Protein AF-A0AA35YD86-F1 (afdb_monomer_lite)

Structure (mmCIF, N/CA/C/O backbone):
data_AF-A0AA35YD86-F1
#
_entry.id   AF-A0AA35YD86-F1
#
loop_
_atom_site.group_PDB
_atom_site.id
_atom_site.type_symbol
_atom_site.label_atom_id
_atom_site.label_alt_id
_atom_site.label_comp_id
_atom_site.label_asym_id
_atom_site.label_entity_id
_atom_site.label_seq_id
_atom_site.pdbx_PDB_ins_code
_atom_site.Cartn_x
_atom_site.Cartn_y
_atom_site.Cartn_z
_atom_site.occupancy
_atom_site.B_iso_or_equiv
_atom_site.auth_seq_id
_atom_site.auth_comp_id
_atom_site.auth_asym_id
_atom_site.auth_atom_id
_atom_site.pdbx_PDB_model_num
ATOM 1 N N . MET A 1 1 ? 1.761 12.323 16.476 1.00 33.50 1 MET A N 1
ATOM 2 C CA . MET A 1 1 ? 0.641 11.454 16.058 1.00 33.50 1 MET A CA 1
ATOM 3 C C . MET A 1 1 ? -0.612 11.978 16.735 1.00 33.50 1 MET A C 1
ATOM 5 O O . MET A 1 1 ? -0.692 11.909 17.952 1.00 33.50 1 MET A O 1
ATOM 9 N N . ALA A 1 2 ? -1.507 12.627 15.992 1.00 28.38 2 ALA A N 1
ATOM 10 C CA . ALA A 1 2 ? -2.755 13.137 16.551 1.00 28.38 2 ALA A CA 1
ATOM 11 C C . ALA A 1 2 ? -3.793 12.007 16.528 1.00 28.38 2 ALA A C 1
ATOM 13 O O . ALA A 1 2 ? -4.125 11.513 15.453 1.00 28.38 2 ALA A O 1
ATOM 14 N N . ASN A 1 3 ? -4.277 11.596 17.702 1.00 34.12 3 ASN A N 1
ATOM 15 C CA . ASN A 1 3 ? -5.480 10.776 17.818 1.00 34.12 3 ASN A CA 1
ATOM 16 C C . ASN A 1 3 ? -6.657 11.628 17.340 1.00 34.12 3 ASN A C 1
ATOM 18 O O . ASN A 1 3 ? -7.162 12.470 18.082 1.00 34.12 3 ASN A O 1
ATOM 22 N N . LEU A 1 4 ? -7.060 11.454 16.083 1.00 40.78 4 LEU A N 1
ATOM 23 C CA . LEU A 1 4 ? -8.361 11.936 15.641 1.00 40.78 4 LEU A CA 1
ATOM 24 C C . LEU A 1 4 ? -9.413 11.130 16.416 1.00 40.78 4 LEU A C 1
ATOM 26 O O . LEU A 1 4 ? -9.307 9.902 16.440 1.00 40.78 4 LEU A O 1
ATOM 30 N N . PRO A 1 5 ? -10.391 11.773 17.077 1.00 41.81 5 PRO A N 1
ATOM 31 C CA . PRO A 1 5 ? -11.465 11.051 17.736 1.00 41.81 5 PRO A CA 1
ATOM 32 C C . PRO A 1 5 ? -12.239 10.306 16.650 1.00 41.81 5 PRO A C 1
ATOM 34 O O . PRO A 1 5 ? -12.986 10.908 15.880 1.00 41.81 5 PRO A O 1
ATOM 37 N N . GLY A 1 6 ? -11.991 9.002 16.536 1.00 53.06 6 GLY A N 1
ATOM 38 C CA . GLY A 1 6 ? -12.773 8.132 15.676 1.00 53.06 6 GLY A CA 1
ATOM 39 C C . GLY A 1 6 ? -14.213 8.217 16.152 1.00 53.06 6 GLY A C 1
ATOM 40 O O . GLY A 1 6 ? -14.518 7.796 17.265 1.00 53.06 6 GLY A O 1
ATOM 41 N N . ILE A 1 7 ? -15.077 8.829 15.344 1.00 58.69 7 ILE A N 1
ATOM 42 C CA . ILE A 1 7 ? -16.520 8.759 15.540 1.00 58.69 7 ILE A CA 1
ATOM 43 C C . ILE A 1 7 ? -16.846 7.276 15.421 1.00 58.69 7 ILE A C 1
ATOM 45 O O . ILE A 1 7 ? -16.754 6.727 14.328 1.00 58.69 7 ILE A O 1
ATOM 49 N N . VAL A 1 8 ? -17.115 6.623 16.548 1.00 64.06 8 VAL A N 1
ATOM 50 C CA . VAL A 1 8 ? -17.547 5.227 16.578 1.00 64.06 8 VAL A CA 1
ATOM 51 C C . VAL A 1 8 ? -19.015 5.225 16.161 1.00 64.06 8 VAL A C 1
ATOM 53 O O . VAL A 1 8 ? -19.825 5.812 16.884 1.00 64.06 8 VAL A O 1
ATOM 56 N N . PRO A 1 9 ? -19.373 4.632 15.008 1.00 65.56 9 PRO A N 1
ATOM 57 C CA . PRO A 1 9 ? -20.765 4.553 14.602 1.00 65.56 9 PRO A CA 1
ATOM 58 C C . PRO A 1 9 ? -21.599 3.798 15.643 1.00 65.56 9 PRO A C 1
ATOM 60 O O . PRO A 1 9 ? -21.138 2.874 16.314 1.00 65.56 9 PRO A O 1
ATOM 63 N N . SER A 1 10 ? -22.853 4.200 15.785 1.00 73.06 10 SER A N 1
ATOM 64 C CA . SER A 1 10 ? -23.855 3.468 16.551 1.00 73.06 10 SER A CA 1
ATOM 65 C C . SER A 1 10 ? -24.183 2.121 15.891 1.00 73.06 10 SER A C 1
ATOM 67 O O . SER A 1 10 ? -23.975 1.917 14.696 1.00 73.06 10 SER A O 1
ATOM 69 N N . SER A 1 11 ? -24.774 1.196 16.654 1.00 73.50 11 SER A N 1
ATOM 70 C CA . SER A 1 11 ? -25.184 -0.125 16.143 1.00 73.50 11 SER A CA 1
ATOM 71 C C . SER A 1 11 ? -26.089 -0.052 14.901 1.00 73.50 11 SER A C 1
ATOM 73 O O . SER A 1 11 ? -25.956 -0.877 13.999 1.00 73.50 11 SER A O 1
ATOM 75 N N . ALA A 1 12 ? -26.954 0.964 14.811 1.00 79.06 12 ALA A N 1
ATOM 76 C CA . ALA A 1 12 ? -27.813 1.186 13.647 1.00 79.06 12 ALA A CA 1
ATOM 77 C C . ALA A 1 12 ? -27.030 1.668 12.412 1.00 79.06 12 ALA A C 1
ATOM 79 O O . ALA A 1 12 ? -27.350 1.295 11.283 1.00 79.06 12 ALA A O 1
ATOM 80 N N . GLU A 1 13 ? -25.991 2.481 12.610 1.00 79.56 13 GLU A N 1
ATOM 81 C CA . GLU A 1 13 ? -25.116 2.924 11.523 1.00 79.56 13 GLU A CA 1
ATOM 82 C C . GLU A 1 13 ? -24.268 1.768 10.993 1.00 79.56 13 GLU A C 1
ATOM 84 O O . GLU A 1 13 ? -24.114 1.651 9.780 1.00 79.56 13 GLU A O 1
ATOM 89 N N . TYR A 1 14 ? -23.810 0.860 11.860 1.00 77.50 14 TYR A N 1
ATOM 90 C CA . TYR A 1 14 ? -23.110 -0.352 11.428 1.00 77.50 14 TYR A CA 1
ATOM 91 C C . TYR A 1 14 ? -23.972 -1.245 10.540 1.00 77.50 14 TYR A C 1
ATOM 93 O O . TYR A 1 14 ? -23.545 -1.573 9.436 1.00 77.50 14 TYR A O 1
ATOM 101 N N . GLN A 1 15 ? -25.209 -1.549 10.946 1.00 79.88 15 GLN A N 1
ATOM 102 C CA . GLN A 1 15 ? -26.132 -2.336 10.115 1.00 79.88 15 GLN A CA 1
ATOM 103 C C . GLN A 1 15 ? -26.368 -1.689 8.747 1.00 79.88 15 GLN A C 1
ATOM 105 O O . GLN A 1 15 ? -26.438 -2.367 7.721 1.00 79.88 15 GLN A O 1
ATOM 110 N N . LYS A 1 16 ? -26.456 -0.355 8.706 1.00 84.00 16 LYS A N 1
ATOM 111 C CA . LYS A 1 16 ? -26.603 0.381 7.449 1.00 84.00 16 LYS A CA 1
ATOM 112 C C . LYS A 1 16 ? -25.378 0.216 6.545 1.00 84.00 16 LYS A C 1
ATOM 114 O O . LYS A 1 16 ? -25.553 0.041 5.342 1.00 84.00 16 LYS A O 1
ATOM 119 N N . LEU A 1 17 ? -24.165 0.262 7.099 1.00 79.69 17 LEU A N 1
ATOM 120 C CA . LEU A 1 17 ? -22.922 0.049 6.348 1.00 79.69 17 LEU A CA 1
ATOM 121 C C . LEU A 1 17 ? -22.797 -1.405 5.870 1.00 79.69 17 LEU A C 1
ATOM 123 O O . LEU A 1 17 ? -22.399 -1.635 4.730 1.00 79.69 17 LEU A O 1
ATOM 127 N N . GLU A 1 18 ? -23.196 -2.384 6.686 1.00 83.25 18 GLU A N 1
ATOM 128 C CA . GLU A 1 18 ? -23.186 -3.800 6.295 1.00 83.25 18 GLU A CA 1
ATOM 129 C C . GLU A 1 18 ? -24.064 -4.065 5.075 1.00 83.25 18 GLU A C 1
ATOM 131 O O . GLU A 1 18 ? -23.621 -4.705 4.121 1.00 83.25 18 GLU A O 1
ATOM 136 N N . VAL A 1 19 ? -25.289 -3.533 5.084 1.00 84.25 19 VAL A N 1
ATOM 137 C CA . VAL A 1 19 ? -26.218 -3.641 3.952 1.00 84.25 19 VAL A CA 1
ATOM 138 C C . VAL A 1 19 ? -25.695 -2.869 2.742 1.00 84.25 19 VAL A C 1
ATOM 140 O O . VAL A 1 19 ? -25.773 -3.363 1.621 1.00 84.25 19 VAL A O 1
ATOM 143 N N . MET A 1 20 ? -25.139 -1.674 2.957 1.00 84.81 20 MET A N 1
ATOM 144 C CA . MET A 1 20 ? -24.655 -0.805 1.881 1.00 84.81 20 MET A CA 1
ATOM 145 C C . MET A 1 20 ? -23.498 -1.421 1.090 1.00 84.81 20 MET A C 1
ATOM 147 O O . MET A 1 20 ? -23.494 -1.328 -0.135 1.00 84.81 20 MET A O 1
ATOM 151 N N . TYR A 1 21 ? -22.535 -2.050 1.766 1.00 80.56 21 TYR A N 1
ATOM 152 C CA . TYR A 1 21 ? -21.354 -2.625 1.110 1.00 80.56 21 TYR A CA 1
ATOM 153 C C . TYR A 1 21 ? -21.430 -4.148 0.928 1.00 80.56 21 TYR A C 1
ATOM 155 O O . TYR A 1 21 ? -20.475 -4.744 0.434 1.00 80.56 21 TYR A O 1
ATOM 163 N N . GLY A 1 22 ? -22.542 -4.787 1.312 1.00 80.44 22 GLY A N 1
ATOM 164 C CA . GLY A 1 22 ? -22.710 -6.240 1.212 1.00 80.44 22 GLY A CA 1
ATOM 165 C C . GLY A 1 22 ? -21.779 -7.027 2.140 1.00 80.44 22 GLY A C 1
ATOM 166 O O . GLY A 1 22 ? -21.355 -8.129 1.805 1.00 80.44 22 GLY A O 1
ATOM 167 N N . LEU A 1 23 ? -21.434 -6.465 3.302 1.00 78.88 23 LEU A N 1
ATOM 168 C CA . LEU A 1 23 ? -20.524 -7.097 4.268 1.00 78.88 23 LEU A CA 1
ATOM 169 C C . LEU A 1 23 ? -21.185 -8.234 5.048 1.00 78.88 23 LEU A C 1
ATOM 171 O O . LEU A 1 23 ? -20.495 -9.074 5.611 1.00 78.88 23 LEU A O 1
ATOM 175 N N . SER A 1 24 ? -22.514 -8.297 5.054 1.00 69.81 24 SER A N 1
ATOM 176 C CA . SER A 1 24 ? -23.295 -9.315 5.759 1.00 69.81 24 SER A CA 1
ATOM 177 C C . SER A 1 24 ? -23.076 -10.747 5.243 1.00 69.81 24 SER A C 1
ATOM 179 O O . SER A 1 24 ? -23.412 -11.696 5.945 1.00 69.81 24 SER A O 1
ATOM 181 N N . SER A 1 25 ? -22.482 -10.925 4.057 1.00 61.19 25 SER A N 1
ATOM 182 C CA . SER A 1 25 ? -22.035 -12.231 3.542 1.00 61.19 25 SER A CA 1
ATOM 183 C C . SER A 1 25 ? -20.571 -12.571 3.854 1.00 61.19 25 SER A C 1
ATOM 185 O O . SER A 1 25 ? -20.137 -13.684 3.564 1.00 61.19 25 SER A O 1
ATOM 187 N N . 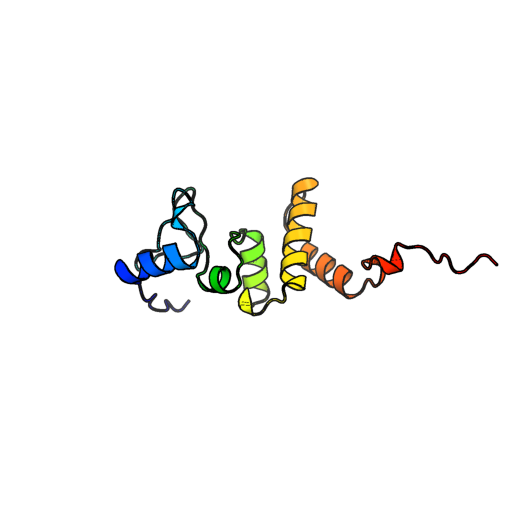LEU A 1 26 ? -19.791 -11.630 4.396 1.00 64.94 26 LEU A N 1
ATOM 188 C CA . LEU A 1 26 ? -18.397 -11.846 4.788 1.00 64.94 26 LEU A CA 1
ATOM 189 C C . LEU A 1 26 ? -18.361 -12.334 6.241 1.00 64.94 26 LEU A C 1
ATOM 191 O O . LEU A 1 26 ? -18.620 -11.575 7.175 1.00 64.94 26 LEU A O 1
ATOM 195 N N . GLU A 1 27 ? -18.040 -13.613 6.443 1.00 64.44 27 GLU A N 1
ATOM 196 C CA . GLU A 1 27 ? -17.856 -14.159 7.788 1.00 64.44 27 GLU A CA 1
ATOM 197 C C . GLU A 1 27 ? -16.740 -13.397 8.526 1.00 64.44 27 GLU A C 1
ATOM 199 O O . GLU A 1 27 ? -15.609 -13.293 8.050 1.00 64.44 27 GLU A O 1
ATOM 204 N N . GLY A 1 28 ? -17.053 -12.864 9.712 1.00 71.06 28 GLY A N 1
ATOM 205 C CA . GLY A 1 28 ? -16.056 -12.274 10.605 1.00 71.06 28 GLY A CA 1
ATOM 206 C C . GLY A 1 28 ? -15.723 -10.798 10.368 1.00 71.06 28 GLY A C 1
ATOM 207 O O . GLY A 1 28 ? -14.632 -10.368 10.744 1.00 71.06 28 GLY A O 1
ATOM 208 N N . VAL A 1 29 ? -16.621 -9.994 9.801 1.00 77.81 29 VAL A N 1
ATOM 209 C CA . VAL A 1 29 ? -16.460 -8.531 9.839 1.00 77.81 29 VAL A CA 1
ATOM 210 C C . VAL A 1 29 ? -16.567 -8.035 11.285 1.00 77.81 29 VAL A C 1
ATOM 212 O O . VAL A 1 29 ? -17.499 -8.378 12.006 1.00 77.81 29 VAL A O 1
ATOM 215 N N . GLU A 1 30 ? -15.587 -7.243 11.716 1.00 79.75 30 GLU A N 1
ATOM 216 C CA . GLU A 1 30 ? -15.558 -6.612 13.036 1.00 79.75 30 GLU A CA 1
ATOM 217 C C . GLU A 1 30 ? -15.348 -5.110 12.879 1.00 79.75 30 GLU A C 1
ATOM 219 O O . GLU A 1 30 ? -14.474 -4.662 12.133 1.00 79.75 30 GLU A O 1
ATOM 224 N N . PHE A 1 31 ? -16.153 -4.328 13.593 1.00 79.19 31 PHE A N 1
ATOM 225 C CA . PHE A 1 31 ? -16.033 -2.878 13.592 1.00 79.19 31 PHE A CA 1
ATOM 226 C C . PHE A 1 31 ? -15.033 -2.410 14.656 1.00 79.19 31 PHE A C 1
ATOM 228 O O . PHE A 1 31 ? -14.996 -2.970 15.756 1.00 79.19 31 PHE A O 1
ATOM 235 N N . PRO A 1 32 ? -14.215 -1.384 14.356 1.00 79.81 32 PRO A N 1
ATOM 236 C CA . PRO A 1 32 ? -13.205 -0.899 15.285 1.00 79.81 32 PRO A CA 1
ATOM 237 C C . PRO A 1 32 ? -13.846 -0.300 16.543 1.00 79.81 32 PRO A C 1
ATOM 239 O O . PRO A 1 32 ? -14.780 0.498 16.471 1.00 79.81 32 PRO A O 1
ATOM 242 N N . SER A 1 33 ? -13.306 -0.658 17.706 1.00 75.75 33 SER A N 1
ATOM 243 C CA . SER A 1 33 ? -13.661 -0.039 18.987 1.00 75.75 33 SER A CA 1
ATOM 244 C C . SER A 1 33 ? -12.945 1.304 19.183 1.00 75.75 33 SER A C 1
ATOM 246 O O . SER A 1 33 ? -11.981 1.623 18.482 1.00 75.75 33 SER A O 1
ATOM 248 N N . THR A 1 34 ? -13.382 2.108 20.156 1.00 74.69 34 THR A N 1
ATOM 249 C CA . THR A 1 34 ? -12.703 3.365 20.506 1.00 74.69 34 THR A CA 1
ATOM 250 C C . THR A 1 34 ? -11.224 3.114 20.816 1.00 74.69 34 THR A C 1
ATOM 252 O O . THR A 1 34 ? -10.900 2.363 21.732 1.00 74.69 34 THR A O 1
ATOM 255 N N . GLY A 1 35 ? -10.324 3.761 20.072 1.00 71.62 35 GLY A N 1
ATOM 256 C CA . GLY A 1 35 ? -8.873 3.603 20.235 1.00 71.62 35 GLY A CA 1
ATOM 257 C C . GLY A 1 35 ? -8.247 2.468 19.416 1.00 71.62 35 GLY A C 1
ATOM 258 O O . GLY A 1 35 ? -7.029 2.307 19.456 1.00 71.62 35 GLY A O 1
ATOM 259 N N . SER A 1 36 ? -9.035 1.715 18.644 1.00 73.50 36 SER A N 1
ATOM 260 C CA . SER A 1 36 ? -8.504 0.764 17.666 1.00 73.50 36 SER A CA 1
ATOM 261 C C . SER A 1 36 ? -7.729 1.490 16.562 1.00 73.50 36 SER A C 1
ATOM 263 O O . SER A 1 36 ? -8.152 2.533 16.062 1.00 73.50 36 SER A O 1
ATOM 265 N N . SER A 1 37 ? -6.595 0.912 16.166 1.00 73.75 37 SER A N 1
ATOM 266 C CA . SER A 1 37 ? -5.763 1.399 15.066 1.00 73.75 37 SER A CA 1
ATOM 267 C C . SER A 1 37 ? -5.838 0.432 13.895 1.00 73.75 37 SER A C 1
ATOM 269 O O . SER A 1 37 ? -5.777 -0.781 14.090 1.00 73.75 37 SER A O 1
ATOM 271 N N . ILE A 1 38 ? -5.911 0.964 12.675 1.00 73.75 38 ILE A N 1
ATOM 272 C CA . ILE A 1 38 ? -5.842 0.145 11.459 1.00 73.75 38 ILE A CA 1
ATOM 273 C C . ILE A 1 38 ? -4.509 -0.602 11.346 1.00 73.75 38 ILE A C 1
ATOM 275 O O . ILE A 1 38 ? -4.498 -1.739 10.896 1.00 73.75 38 ILE A O 1
ATOM 279 N N . SER A 1 39 ? -3.421 -0.010 11.846 1.00 70.12 39 SER A N 1
ATOM 280 C CA . SER A 1 39 ? -2.081 -0.608 11.833 1.00 70.12 39 SER A CA 1
ATOM 281 C C . SER A 1 39 ? -1.879 -1.652 12.945 1.00 70.12 39 SER A C 1
ATOM 283 O O . SER A 1 39 ? -0.785 -2.181 13.113 1.00 70.12 39 SER A O 1
ATOM 285 N N . SER A 1 40 ? -2.906 -1.923 13.760 1.00 77.06 40 SER A N 1
ATOM 286 C CA . SER A 1 40 ? -2.887 -2.979 14.778 1.00 77.06 40 SER A CA 1
ATOM 287 C C . SER A 1 40 ? -4.262 -3.661 14.859 1.00 77.06 40 SER A C 1
ATOM 289 O O . SER A 1 40 ? -4.993 -3.483 15.839 1.00 77.06 40 SER A O 1
ATOM 291 N N . PRO A 1 41 ? -4.660 -4.392 13.800 1.00 79.75 41 PRO A N 1
ATOM 292 C CA . PRO A 1 41 ? -5.938 -5.086 13.775 1.00 79.75 41 PRO A CA 1
ATOM 293 C C . PRO A 1 41 ? -5.926 -6.304 14.718 1.00 79.75 41 PRO A C 1
ATOM 295 O O . PRO A 1 41 ? -4.854 -6.821 15.056 1.00 79.75 41 PRO A O 1
ATOM 298 N N . PRO A 1 42 ? -7.105 -6.804 15.134 1.00 80.44 42 PRO A N 1
ATOM 299 C CA . PRO A 1 42 ? -7.198 -8.054 15.881 1.00 80.44 42 PRO A CA 1
ATOM 300 C C . PRO A 1 42 ? -6.554 -9.233 15.126 1.00 80.44 42 PRO A C 1
ATOM 302 O O . PRO A 1 42 ? -6.552 -9.247 13.890 1.00 80.44 42 PRO A O 1
ATOM 305 N N . PRO A 1 43 ? -6.037 -10.257 15.831 1.00 78.81 43 PRO A N 1
ATOM 306 C CA . PRO A 1 43 ? -5.442 -11.427 15.191 1.00 78.81 43 PRO A CA 1
ATOM 307 C C . PRO A 1 43 ? -6.395 -12.093 14.192 1.00 78.81 43 PRO A C 1
ATOM 309 O O . PRO A 1 43 ? -7.545 -12.385 14.514 1.00 78.81 43 PRO A O 1
ATOM 312 N N . GLY A 1 44 ? -5.911 -12.345 12.974 1.00 78.56 44 GLY A N 1
ATOM 313 C CA . GLY A 1 44 ? -6.714 -12.939 11.899 1.00 78.56 44 GLY A CA 1
ATOM 314 C C . GLY A 1 44 ? -7.673 -11.966 11.203 1.00 78.56 44 GLY A C 1
ATOM 315 O O . GLY A 1 44 ? -8.464 -12.399 10.368 1.00 78.56 44 GLY A O 1
ATOM 316 N N . LYS A 1 45 ? -7.606 -10.666 11.516 1.00 78.12 45 LYS A N 1
ATOM 317 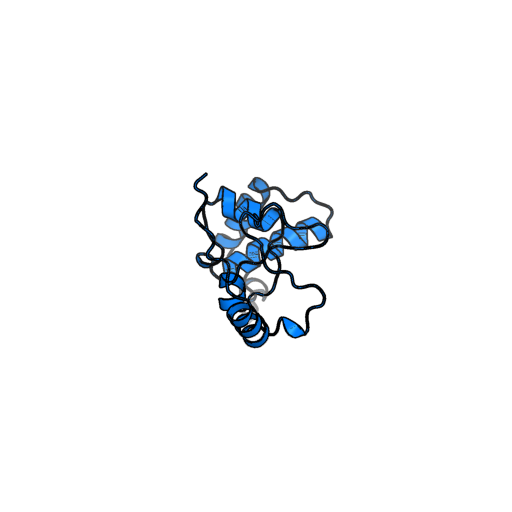C CA . LYS A 1 45 ? -8.378 -9.608 10.857 1.00 78.12 45 LYS A CA 1
ATOM 318 C C . LYS A 1 45 ? -7.465 -8.659 10.089 1.00 78.12 45 LYS A C 1
ATOM 320 O O . LYS A 1 45 ? -6.271 -8.546 10.345 1.00 78.12 45 LYS A O 1
ATOM 325 N N . ILE A 1 46 ? -8.085 -7.947 9.162 1.00 74.19 46 ILE A N 1
ATOM 326 C CA . ILE A 1 46 ? -7.495 -6.916 8.313 1.00 74.19 46 ILE A CA 1
ATOM 327 C C . ILE A 1 46 ? -8.321 -5.645 8.489 1.00 74.19 46 ILE A C 1
ATOM 329 O O . ILE A 1 46 ? -9.551 -5.694 8.496 1.00 74.19 46 ILE A O 1
ATOM 333 N N . GLY A 1 47 ? -7.666 -4.502 8.656 1.00 77.69 47 GLY A N 1
ATOM 334 C CA . GLY A 1 47 ? -8.373 -3.229 8.709 1.00 77.69 47 GLY A CA 1
ATOM 335 C C . GLY A 1 47 ? -8.678 -2.720 7.302 1.00 77.69 47 GLY A C 1
ATOM 336 O O . GLY A 1 47 ? -7.801 -2.685 6.441 1.00 77.69 47 GLY A O 1
ATOM 337 N N . VAL A 1 48 ? -9.919 -2.299 7.062 1.00 76.50 48 VAL A N 1
ATOM 338 C CA . VAL A 1 48 ? -10.338 -1.687 5.795 1.00 76.50 48 VAL A CA 1
ATOM 339 C C . VAL A 1 48 ? -10.944 -0.322 6.092 1.00 76.50 48 VAL A C 1
ATOM 341 O O . VAL A 1 48 ? -11.810 -0.187 6.955 1.00 76.50 48 VAL A O 1
ATOM 344 N N . PHE A 1 49 ? -10.498 0.714 5.381 1.00 77.38 49 PHE A N 1
ATOM 345 C CA . PHE A 1 49 ? -11.122 2.030 5.490 1.00 77.38 49 PHE A CA 1
ATOM 346 C C . PHE A 1 49 ? -12.487 2.028 4.799 1.00 77.38 49 PHE A C 1
ATOM 348 O O . PHE A 1 49 ? -12.602 1.588 3.657 1.00 77.38 49 PHE A O 1
ATOM 355 N N . GLN A 1 50 ? -13.496 2.634 5.428 1.00 76.94 50 GLN A N 1
ATOM 356 C CA . GLN A 1 50 ? -14.814 2.829 4.809 1.00 76.94 50 GLN A CA 1
ATOM 357 C C . GLN A 1 50 ? -14.711 3.490 3.428 1.00 76.94 50 GLN A C 1
ATOM 359 O O . GLN A 1 50 ? -15.358 3.068 2.481 1.00 76.94 50 GLN A O 1
ATOM 364 N N . LYS A 1 51 ? -13.820 4.471 3.278 1.00 73.94 51 LYS A N 1
ATOM 365 C CA . LYS A 1 51 ? -13.616 5.163 2.001 1.00 73.94 51 LYS A CA 1
ATOM 366 C C . LYS A 1 51 ? -13.056 4.270 0.886 1.00 73.94 51 LYS A C 1
ATOM 368 O O . LYS A 1 51 ? -13.198 4.595 -0.288 1.00 73.94 51 LYS A O 1
ATOM 373 N N . THR A 1 52 ? -12.406 3.164 1.241 1.00 70.44 52 THR A N 1
ATOM 374 C CA . THR A 1 52 ? -11.995 2.125 0.290 1.00 70.44 52 THR A CA 1
ATOM 375 C C . THR A 1 52 ? -13.234 1.383 -0.217 1.00 70.44 52 THR A C 1
AT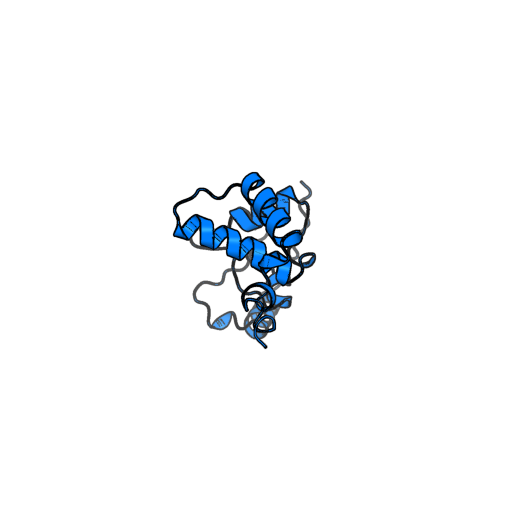OM 377 O O . THR A 1 52 ? -13.391 1.223 -1.425 1.00 70.44 52 THR A O 1
ATOM 380 N N . LEU A 1 53 ? -14.175 1.070 0.683 1.00 77.62 53 LEU A N 1
ATOM 381 C CA . LEU A 1 53 ? -15.475 0.484 0.336 1.00 77.62 53 LEU A CA 1
ATOM 382 C C . LEU A 1 53 ? -16.337 1.439 -0.506 1.00 77.62 53 LEU A C 1
ATOM 384 O O . LEU A 1 53 ? -16.940 0.999 -1.481 1.00 77.62 53 LEU A O 1
ATOM 388 N N . ASP A 1 54 ? -16.331 2.743 -0.202 1.00 76.00 54 ASP A N 1
ATOM 389 C CA . ASP A 1 54 ? -17.002 3.777 -1.013 1.00 76.00 54 ASP A CA 1
ATOM 390 C C . ASP A 1 54 ? -16.482 3.813 -2.455 1.00 76.00 54 ASP A C 1
ATOM 392 O O . ASP A 1 54 ? -17.236 4.061 -3.394 1.00 76.00 54 ASP A O 1
ATOM 396 N N . ALA A 1 55 ? -15.189 3.538 -2.645 1.00 68.31 55 ALA A N 1
ATOM 397 C CA . ALA A 1 55 ? -14.568 3.436 -3.961 1.00 68.31 55 ALA A CA 1
ATOM 398 C C . ALA A 1 55 ? -14.845 2.089 -4.663 1.00 68.31 55 ALA A C 1
ATOM 400 O O . ALA A 1 55 ? -14.298 1.837 -5.737 1.00 68.31 55 ALA A O 1
ATOM 401 N N . GLY A 1 56 ? -15.657 1.209 -4.066 1.00 71.44 56 GLY A N 1
ATOM 402 C CA . GLY A 1 56 ? -15.911 -0.147 -4.557 1.00 71.44 56 GLY A CA 1
ATOM 403 C C . GLY A 1 56 ? -14.727 -1.101 -4.372 1.00 71.44 56 GLY A C 1
ATOM 404 O O . GLY A 1 56 ? -14.712 -2.186 -4.950 1.00 71.44 56 GLY A O 1
ATOM 405 N N . ILE A 1 57 ? -13.721 -0.713 -3.585 1.00 69.31 57 ILE A N 1
ATOM 406 C CA . ILE A 1 57 ? -12.545 -1.529 -3.299 1.00 69.31 57 ILE A CA 1
ATOM 407 C C . ILE A 1 57 ? -12.809 -2.250 -1.975 1.00 69.31 57 ILE A C 1
ATOM 409 O O . ILE A 1 57 ? -12.841 -1.644 -0.910 1.00 69.31 57 ILE A O 1
ATOM 413 N N . GLN A 1 58 ? -13.004 -3.563 -2.033 1.00 68.31 58 GLN A N 1
ATOM 414 C CA . GLN A 1 58 ? -13.213 -4.400 -0.841 1.00 68.31 58 GLN A CA 1
ATOM 415 C C . GLN A 1 58 ? -11.946 -5.150 -0.415 1.00 68.31 58 GLN A C 1
ATOM 417 O O . GLN A 1 58 ? -11.986 -6.006 0.464 1.00 68.31 58 GLN A O 1
ATOM 422 N N . LEU A 1 59 ? -10.814 -4.860 -1.059 1.00 67.44 59 LEU A N 1
ATOM 423 C CA . LEU A 1 59 ? -9.574 -5.576 -0.806 1.00 67.44 59 LEU A CA 1
ATOM 424 C C . LEU A 1 59 ? -8.841 -4.978 0.405 1.00 67.44 59 LEU A C 1
ATOM 426 O O . LEU A 1 59 ? -8.673 -3.754 0.453 1.00 67.44 59 LEU A O 1
ATOM 430 N N . PRO A 1 60 ? -8.372 -5.813 1.353 1.00 67.25 60 PRO A N 1
ATOM 431 C CA . PRO A 1 60 ? -7.412 -5.371 2.358 1.00 67.25 60 PRO A CA 1
ATOM 432 C C . PRO A 1 60 ? -6.214 -4.706 1.705 1.00 67.25 60 PRO A C 1
ATOM 434 O O . PRO A 1 60 ? -5.657 -5.229 0.737 1.00 67.25 60 PRO A O 1
ATOM 437 N N . LEU A 1 61 ? -5.784 -3.599 2.304 1.00 74.94 61 LEU A N 1
ATOM 438 C CA . LEU A 1 61 ? -4.437 -3.113 2.073 1.00 74.94 61 LEU A CA 1
ATOM 439 C C . LEU A 1 61 ? -3.479 -4.114 2.715 1.00 74.94 61 LEU A C 1
ATOM 441 O O . LEU A 1 61 ? -3.637 -4.478 3.878 1.00 74.94 61 LEU A O 1
ATOM 445 N N . THR A 1 62 ? -2.522 -4.603 1.940 1.00 84.00 62 THR A N 1
ATOM 446 C CA . THR A 1 62 ? -1.422 -5.406 2.480 1.00 84.00 62 THR A CA 1
ATOM 447 C C . THR A 1 62 ? -0.459 -4.499 3.251 1.00 84.00 62 THR A C 1
ATOM 449 O O . THR A 1 62 ? -0.402 -3.299 2.977 1.00 84.00 62 THR A O 1
ATOM 452 N N . ASP A 1 63 ? 0.346 -5.059 4.160 1.00 86.81 63 ASP A N 1
ATOM 453 C CA . ASP A 1 63 ? 1.361 -4.296 4.915 1.00 86.81 63 ASP A CA 1
ATOM 454 C C . ASP A 1 63 ? 2.253 -3.459 3.984 1.00 86.81 63 ASP A C 1
ATOM 456 O O . ASP A 1 63 ? 2.582 -2.308 4.261 1.00 86.81 63 ASP A O 1
ATOM 460 N N . PHE A 1 64 ? 2.585 -4.019 2.818 1.00 89.19 64 PHE A N 1
ATOM 461 C CA . PHE A 1 64 ? 3.358 -3.329 1.795 1.00 89.19 64 PHE A CA 1
ATOM 462 C C . PHE A 1 64 ? 2.592 -2.165 1.146 1.00 89.19 64 PHE A C 1
ATOM 464 O O . PHE A 1 64 ? 3.161 -1.104 0.895 1.00 89.19 64 PHE A O 1
ATOM 471 N N . GLN A 1 65 ? 1.297 -2.326 0.869 1.00 88.12 65 GLN A N 1
ATOM 472 C CA . GLN A 1 65 ? 0.475 -1.239 0.336 1.00 88.12 65 GLN A CA 1
ATOM 473 C C . GLN A 1 65 ? 0.331 -0.096 1.349 1.00 88.12 65 GLN A C 1
ATOM 475 O O . GLN A 1 65 ? 0.411 1.070 0.956 1.00 88.12 65 GLN A O 1
ATOM 480 N N . GLU A 1 66 ? 0.167 -0.409 2.639 1.00 87.06 66 GLU A N 1
ATOM 481 C CA . GLU A 1 66 ? 0.174 0.590 3.715 1.00 87.06 66 GLU A CA 1
ATOM 482 C C . GLU A 1 66 ? 1.533 1.303 3.798 1.00 87.06 66 GLU A C 1
ATOM 484 O O . GLU A 1 66 ? 1.573 2.534 3.840 1.00 87.06 66 GLU A O 1
ATOM 489 N N . GLU A 1 67 ? 2.642 0.561 3.712 1.00 91.38 67 GLU A N 1
ATOM 490 C CA . GLU A 1 67 ? 3.997 1.122 3.694 1.00 91.38 67 GLU A CA 1
ATOM 491 C C . GLU A 1 67 ? 4.194 2.113 2.535 1.00 91.38 67 GLU A C 1
ATOM 493 O O . GLU A 1 67 ? 4.716 3.214 2.738 1.00 91.38 67 GLU A O 1
ATOM 498 N N . VAL A 1 68 ? 3.759 1.757 1.321 1.00 91.62 68 VAL A N 1
ATOM 499 C CA . VAL A 1 68 ? 3.845 2.634 0.142 1.00 91.62 68 VAL A CA 1
ATOM 500 C C . VAL A 1 68 ? 3.055 3.923 0.367 1.00 91.62 68 VAL A C 1
ATOM 502 O O . VAL A 1 68 ? 3.590 5.013 0.155 1.00 91.62 68 VAL A O 1
ATOM 505 N N . LEU A 1 69 ? 1.808 3.813 0.835 1.00 89.62 69 LEU A N 1
ATOM 506 C CA . LEU A 1 69 ? 0.956 4.969 1.126 1.00 89.62 69 LEU A CA 1
ATOM 507 C C . LEU A 1 69 ? 1.582 5.878 2.192 1.00 89.62 69 LEU A C 1
ATOM 509 O O . LEU A 1 69 ? 1.623 7.097 2.013 1.00 89.62 69 LEU A O 1
ATOM 513 N N . GLN A 1 70 ? 2.121 5.294 3.265 1.00 90.56 70 GLN A N 1
ATOM 514 C CA . GLN A 1 70 ? 2.759 6.031 4.352 1.00 90.56 70 GLN A CA 1
ATOM 515 C C . GLN A 1 70 ? 4.028 6.754 3.886 1.00 90.56 70 GLN A C 1
ATOM 517 O O . GLN A 1 70 ? 4.199 7.939 4.177 1.00 90.56 70 GLN A O 1
ATOM 522 N N . LYS A 1 71 ? 4.910 6.068 3.150 1.00 91.81 71 LYS A N 1
ATOM 523 C CA . LYS A 1 71 ? 6.179 6.639 2.672 1.00 91.81 71 LYS A CA 1
ATOM 524 C C . LYS A 1 71 ? 5.985 7.718 1.615 1.00 91.81 71 LYS A C 1
ATOM 526 O O . LYS A 1 71 ? 6.738 8.688 1.605 1.00 91.81 71 LYS A O 1
ATOM 531 N N . ASP A 1 72 ? 4.982 7.574 0.753 1.00 89.31 72 ASP A N 1
ATOM 532 C CA . ASP A 1 72 ? 4.638 8.598 -0.239 1.00 89.31 72 ASP A CA 1
ATOM 533 C C . ASP A 1 72 ? 3.697 9.684 0.327 1.00 89.31 72 ASP A C 1
ATOM 535 O O . ASP A 1 72 ? 3.340 10.618 -0.392 1.00 89.31 72 ASP A O 1
ATOM 539 N N . GLY A 1 73 ? 3.292 9.599 1.603 1.00 87.88 73 GLY A N 1
ATOM 540 C CA . GLY A 1 73 ? 2.420 10.585 2.254 1.00 87.88 73 GLY A CA 1
ATOM 541 C C . GLY A 1 73 ? 1.040 10.715 1.599 1.00 87.88 73 GLY A C 1
ATOM 542 O O . GLY A 1 73 ? 0.436 11.787 1.630 1.00 87.88 73 GLY A O 1
ATOM 543 N N . CYS A 1 74 ? 0.556 9.644 0.971 1.00 84.50 74 CYS A N 1
ATOM 544 C CA . CYS A 1 74 ? -0.678 9.624 0.193 1.00 84.50 74 CYS A CA 1
ATOM 545 C C . CYS A 1 74 ? -1.753 8.791 0.893 1.00 84.50 74 CYS A C 1
ATOM 547 O O . CYS A 1 74 ? -1.464 7.827 1.595 1.00 84.50 74 CYS A O 1
ATOM 549 N N . SER A 1 75 ? -3.022 9.118 0.644 1.00 81.50 75 SER A N 1
ATOM 550 C CA . SER A 1 75 ? -4.135 8.227 0.990 1.00 81.50 75 SER A CA 1
ATOM 551 C C . SER A 1 75 ? -4.589 7.433 -0.233 1.00 81.50 75 SER A C 1
ATOM 553 O O . SER A 1 75 ? -4.448 7.901 -1.363 1.00 81.50 75 SER A O 1
ATOM 555 N N . LEU A 1 76 ? -5.185 6.255 -0.023 1.00 78.31 76 LEU A N 1
ATOM 556 C CA . LEU A 1 76 ? -5.680 5.410 -1.117 1.00 78.31 76 LEU A CA 1
ATOM 557 C C . LEU A 1 76 ? -6.643 6.156 -2.060 1.00 78.31 76 LEU A C 1
ATOM 559 O O . LEU A 1 76 ? -6.602 5.951 -3.266 1.00 78.31 76 LEU A O 1
ATOM 563 N N . GLN A 1 77 ? -7.455 7.077 -1.531 1.00 76.50 77 GLN A N 1
ATOM 564 C CA . GLN A 1 77 ? -8.396 7.894 -2.318 1.00 76.50 77 GLN A CA 1
ATOM 565 C C . GLN A 1 77 ? -7.711 8.866 -3.282 1.00 76.50 77 GLN A C 1
ATOM 567 O O . GLN A 1 77 ? -8.329 9.324 -4.237 1.00 76.50 77 GLN A O 1
ATOM 572 N N . MET A 1 78 ? -6.454 9.224 -3.013 1.00 80.31 78 MET A N 1
ATOM 573 C CA . MET A 1 78 ? -5.669 10.094 -3.889 1.00 80.31 78 MET A CA 1
ATOM 574 C C . MET A 1 78 ? -5.049 9.318 -5.053 1.00 80.31 78 MET A C 1
ATOM 576 O O . MET A 1 78 ? -4.498 9.922 -5.973 1.00 80.31 78 MET A O 1
ATOM 580 N N . LEU A 1 79 ? -5.107 7.984 -5.019 1.00 82.06 79 LEU A N 1
ATOM 581 C CA . LEU A 1 79 ? -4.544 7.143 -6.060 1.00 82.06 79 LEU A CA 1
ATOM 582 C C . LEU A 1 79 ? -5.557 6.925 -7.182 1.00 82.06 79 LEU A C 1
ATOM 584 O O . LEU A 1 79 ? -6.717 6.594 -6.958 1.00 82.06 79 LEU A O 1
ATOM 588 N N . THR A 1 80 ? -5.087 7.041 -8.423 1.00 81.12 80 THR A N 1
ATOM 589 C CA . THR A 1 80 ? -5.870 6.579 -9.575 1.00 81.12 80 THR A CA 1
ATOM 590 C C . THR A 1 80 ? -5.964 5.046 -9.562 1.00 81.12 80 THR A C 1
ATOM 592 O O . THR A 1 80 ? -5.023 4.394 -9.095 1.00 81.12 80 THR A O 1
ATOM 595 N N . PRO A 1 81 ? -7.009 4.436 -10.154 1.00 75.56 81 PRO A N 1
ATOM 596 C CA . PRO A 1 81 ? -7.092 2.978 -10.286 1.00 75.56 81 PRO A CA 1
ATOM 597 C C . PRO A 1 81 ? -5.852 2.360 -10.952 1.00 75.56 81 PRO A C 1
ATOM 599 O O . PRO A 1 81 ? -5.392 1.288 -10.570 1.00 75.56 81 PRO A O 1
ATOM 602 N N . ASN A 1 82 ? -5.243 3.072 -11.906 1.00 79.88 82 ASN A N 1
ATOM 603 C CA . ASN A 1 82 ? -4.003 2.641 -12.550 1.00 79.88 82 ASN A CA 1
ATOM 604 C C . ASN A 1 82 ? -2.810 2.617 -11.578 1.00 79.88 82 ASN A C 1
ATOM 606 O O . ASN A 1 82 ? -1.958 1.735 -11.662 1.00 79.88 82 ASN A O 1
ATOM 610 N N . THR A 1 83 ? -2.741 3.573 -10.650 1.00 84.62 83 THR A N 1
ATOM 611 C CA . THR A 1 83 ? -1.710 3.590 -9.606 1.00 84.62 83 THR A CA 1
ATOM 612 C C . THR A 1 83 ? -1.883 2.405 -8.663 1.00 84.62 83 THR A C 1
ATOM 614 O O . THR A 1 83 ? -0.911 1.694 -8.420 1.00 84.62 83 THR A O 1
ATOM 617 N N . VAL A 1 84 ? -3.113 2.142 -8.210 1.00 84.19 84 VAL A N 1
ATOM 618 C CA . VAL A 1 84 ? -3.434 0.981 -7.360 1.00 84.19 84 VAL A CA 1
ATOM 619 C C . VAL A 1 84 ? -3.033 -0.323 -8.056 1.00 84.19 84 VAL A C 1
ATOM 621 O O . VAL A 1 84 ? -2.302 -1.127 -7.480 1.00 84.19 84 VAL A O 1
ATOM 624 N N . ASN A 1 85 ? -3.390 -0.485 -9.334 1.00 82.50 85 ASN A N 1
ATOM 625 C CA . ASN A 1 85 ? -3.019 -1.661 -10.124 1.00 82.50 85 ASN A CA 1
ATOM 626 C C . ASN A 1 85 ? -1.504 -1.886 -10.195 1.00 82.50 85 ASN A C 1
ATOM 628 O O . ASN A 1 85 ? -1.060 -3.029 -10.166 1.00 82.50 85 ASN A O 1
ATOM 632 N N . LYS A 1 86 ? -0.692 -0.825 -10.274 1.00 88.62 86 LYS A N 1
ATOM 633 C CA . LYS A 1 86 ? 0.775 -0.953 -10.301 1.00 88.62 86 LYS A CA 1
ATOM 634 C C . LYS A 1 86 ? 1.341 -1.435 -8.967 1.00 88.62 86 LYS A C 1
ATOM 636 O O . LYS A 1 86 ? 2.260 -2.249 -8.982 1.00 88.62 86 LYS A O 1
ATOM 641 N N . VAL A 1 87 ? 0.804 -0.960 -7.841 1.00 90.69 87 VAL A N 1
ATOM 642 C CA . VAL A 1 87 ? 1.217 -1.430 -6.507 1.00 90.69 87 VAL A CA 1
ATOM 643 C C . VAL A 1 87 ? 0.886 -2.915 -6.354 1.00 90.69 87 VAL A C 1
ATOM 645 O O . VAL A 1 87 ? 1.767 -3.710 -6.034 1.00 90.69 87 VAL A O 1
ATOM 648 N N . VAL A 1 88 ? -0.349 -3.302 -6.692 1.00 88.44 88 VAL A N 1
ATOM 649 C CA . VAL A 1 88 ? -0.804 -4.701 -6.644 1.00 88.44 88 VAL A CA 1
ATOM 650 C C . VAL A 1 88 ? 0.020 -5.589 -7.581 1.00 88.44 88 VAL A C 1
ATOM 652 O O . VAL A 1 88 ? 0.455 -6.667 -7.185 1.00 88.44 88 VAL A O 1
ATOM 655 N N . ALA A 1 89 ? 0.283 -5.139 -8.812 1.00 89.44 89 ALA A N 1
ATOM 656 C CA . ALA A 1 89 ? 1.061 -5.902 -9.785 1.00 89.44 89 ALA A CA 1
ATOM 657 C C . ALA A 1 89 ? 2.500 -6.144 -9.315 1.00 89.44 89 ALA A C 1
ATOM 659 O O . ALA A 1 89 ? 2.996 -7.263 -9.436 1.00 89.44 89 ALA A O 1
ATOM 660 N N . PHE A 1 90 ? 3.161 -5.122 -8.762 1.00 93.56 90 PHE A N 1
ATOM 661 C CA . PHE A 1 90 ? 4.496 -5.273 -8.186 1.00 93.56 90 PHE A CA 1
ATOM 662 C C . PHE A 1 90 ? 4.498 -6.327 -7.080 1.00 93.56 90 PHE A C 1
ATOM 664 O O . PHE A 1 90 ? 5.296 -7.262 -7.108 1.00 93.56 90 PHE A O 1
ATOM 671 N N . GLU A 1 91 ? 3.556 -6.205 -6.147 1.00 92.69 91 GLU A N 1
ATOM 672 C CA . GLU A 1 91 ? 3.445 -7.118 -5.022 1.00 92.69 91 GLU A CA 1
ATOM 673 C C . GLU A 1 91 ? 3.210 -8.566 -5.469 1.00 92.69 91 GLU A C 1
ATOM 675 O O . GLU A 1 91 ? 3.885 -9.481 -4.993 1.00 92.69 91 GLU A O 1
ATOM 680 N N . MET A 1 92 ? 2.305 -8.781 -6.426 1.00 90.00 92 MET A N 1
ATOM 681 C CA . MET A 1 92 ? 2.046 -10.104 -6.994 1.00 90.00 92 MET A CA 1
ATOM 682 C C . MET A 1 92 ? 3.281 -10.689 -7.685 1.00 90.00 92 MET A C 1
ATOM 684 O O . MET A 1 92 ? 3.581 -11.864 -7.483 1.00 90.00 92 MET A O 1
ATOM 688 N N . ILE A 1 93 ? 4.020 -9.889 -8.463 1.00 92.25 93 ILE A N 1
ATOM 689 C CA . ILE A 1 93 ? 5.247 -10.339 -9.138 1.00 92.25 93 ILE A CA 1
ATOM 690 C C . ILE A 1 93 ? 6.299 -10.756 -8.109 1.00 92.25 93 ILE A C 1
ATOM 692 O O . ILE A 1 93 ? 6.883 -11.831 -8.242 1.00 92.25 93 ILE A O 1
ATOM 696 N N . CYS A 1 94 ? 6.529 -9.950 -7.072 1.00 94.19 94 CYS A N 1
ATOM 697 C CA . CYS A 1 94 ? 7.490 -10.278 -6.025 1.00 94.19 94 CYS A CA 1
ATOM 698 C C . CYS A 1 94 ? 7.101 -11.560 -5.285 1.00 94.19 94 CYS A C 1
ATOM 700 O O . CYS A 1 94 ? 7.913 -12.480 -5.207 1.00 94.19 94 CYS A O 1
ATOM 702 N N . ARG A 1 95 ? 5.846 -11.670 -4.830 1.00 92.00 95 ARG A N 1
ATOM 703 C CA . ARG A 1 95 ? 5.348 -12.862 -4.125 1.00 92.00 95 ARG A CA 1
ATOM 704 C C . ARG A 1 95 ? 5.440 -14.122 -4.986 1.00 92.00 95 ARG A C 1
ATOM 706 O O . ARG A 1 95 ? 5.907 -15.148 -4.502 1.00 92.00 95 ARG A O 1
ATOM 713 N N . ALA A 1 96 ? 5.061 -14.042 -6.262 1.00 91.56 96 ALA A N 1
ATOM 714 C CA . ALA A 1 96 ? 5.121 -15.177 -7.184 1.00 91.56 96 ALA A CA 1
ATOM 715 C C . ALA A 1 96 ? 6.554 -15.682 -7.436 1.00 91.56 96 ALA A C 1
ATOM 717 O O . ALA A 1 96 ? 6.738 -16.853 -7.752 1.00 91.56 96 ALA A O 1
ATOM 718 N N . ASN A 1 97 ? 7.559 -14.815 -7.285 1.00 93.31 97 ASN A N 1
ATOM 719 C CA . ASN A 1 97 ? 8.971 -15.149 -7.487 1.00 93.31 97 ASN A CA 1
ATOM 720 C C . ASN A 1 97 ? 9.754 -15.311 -6.169 1.00 93.31 97 ASN A C 1
ATOM 722 O O . ASN A 1 97 ? 10.968 -15.499 -6.204 1.00 93.31 97 ASN A O 1
ATOM 726 N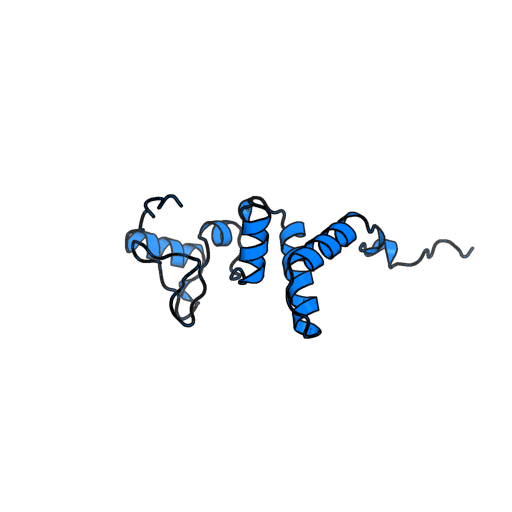 N . GLY A 1 98 ? 9.091 -15.230 -5.009 1.00 93.38 98 GLY A N 1
ATOM 727 C CA . GLY A 1 98 ? 9.745 -15.324 -3.700 1.00 93.38 98 GLY A CA 1
ATOM 728 C C . GLY A 1 98 ? 10.651 -14.135 -3.353 1.00 93.38 98 GLY A C 1
ATOM 729 O O . GLY A 1 98 ? 11.540 -14.267 -2.515 1.00 93.38 98 GLY A O 1
ATOM 730 N N . TYR A 1 99 ? 10.455 -12.979 -3.992 1.00 93.50 99 TYR A N 1
ATOM 731 C CA . TYR A 1 99 ? 11.191 -11.760 -3.668 1.00 93.50 99 TYR A CA 1
ATOM 732 C C . TYR A 1 99 ? 10.579 -11.032 -2.473 1.00 93.50 99 TYR A C 1
ATOM 734 O O . TYR A 1 99 ? 9.359 -10.987 -2.301 1.00 93.50 99 TYR A O 1
ATOM 742 N N . VAL A 1 100 ? 11.447 -10.402 -1.682 1.00 92.38 100 VAL A N 1
ATOM 743 C CA . VAL A 1 100 ? 11.039 -9.507 -0.597 1.00 92.38 100 VAL A CA 1
ATOM 744 C C . VAL A 1 100 ? 10.428 -8.240 -1.194 1.00 92.38 100 VAL A C 1
ATOM 746 O O . VAL A 1 100 ? 10.946 -7.681 -2.164 1.00 92.38 100 VAL A O 1
ATOM 749 N N . LEU A 1 101 ? 9.314 -7.799 -0.613 1.00 93.00 101 LEU A N 1
ATOM 750 C CA . LEU A 1 101 ? 8.682 -6.532 -0.956 1.00 93.00 101 LEU A CA 1
ATOM 751 C C . LEU A 1 101 ? 9.531 -5.395 -0.381 1.00 93.00 101 LEU A C 1
ATOM 753 O O . LEU A 1 101 ? 9.706 -5.305 0.830 1.00 93.00 101 LEU A O 1
ATOM 757 N N . ASP A 1 102 ? 10.080 -4.559 -1.259 1.00 94.94 102 ASP A N 1
ATOM 758 C CA . ASP A 1 102 ? 10.918 -3.419 -0.890 1.00 94.94 102 ASP A CA 1
ATOM 759 C C . ASP A 1 102 ? 10.416 -2.143 -1.578 1.00 94.94 102 ASP A C 1
ATOM 761 O O . ASP A 1 102 ? 10.211 -2.098 -2.797 1.00 94.94 102 ASP A O 1
ATOM 765 N N . TYR A 1 103 ? 10.227 -1.086 -0.786 1.00 94.06 103 TYR A N 1
ATOM 766 C CA . TYR A 1 103 ? 9.716 0.199 -1.260 1.00 94.06 103 TYR A CA 1
ATOM 767 C C . TYR A 1 103 ? 10.623 0.862 -2.313 1.00 94.06 103 TYR A C 1
ATOM 769 O O . TYR A 1 103 ? 10.124 1.451 -3.274 1.00 94.06 103 TYR A O 1
ATOM 777 N N . PHE A 1 104 ? 11.951 0.778 -2.182 1.00 95.12 104 PHE A N 1
ATOM 778 C CA . PHE A 1 104 ? 12.859 1.398 -3.150 1.00 95.12 104 PHE A CA 1
ATOM 779 C C . PHE A 1 104 ? 12.820 0.663 -4.486 1.00 95.12 104 PHE A C 1
ATOM 781 O O . PHE A 1 104 ? 12.727 1.307 -5.535 1.00 95.12 104 PHE A O 1
ATOM 788 N N . VAL A 1 105 ? 12.811 -0.672 -4.461 1.00 94.62 105 VAL A N 1
ATOM 789 C CA . VAL A 1 105 ? 12.625 -1.496 -5.665 1.00 94.62 105 VAL A CA 1
ATOM 790 C C . VAL A 1 105 ? 11.282 -1.177 -6.326 1.00 94.62 105 VAL A C 1
ATOM 792 O O . VAL A 1 105 ? 11.228 -0.979 -7.545 1.00 94.62 105 VAL A O 1
ATOM 795 N N . PHE A 1 106 ? 10.218 -1.011 -5.537 1.00 95.00 106 PHE A N 1
ATOM 796 C CA . PHE A 1 106 ? 8.929 -0.549 -6.044 1.00 95.00 106 PHE A CA 1
ATOM 797 C C . PHE A 1 106 ? 9.014 0.822 -6.718 1.00 95.00 106 PHE A C 1
ATOM 799 O O . PHE A 1 106 ? 8.467 0.985 -7.805 1.00 95.00 106 PHE A O 1
ATOM 806 N N . LYS A 1 107 ? 9.730 1.806 -6.158 1.00 94.50 107 LYS A N 1
ATOM 807 C CA . LYS A 1 107 ? 9.890 3.124 -6.805 1.00 94.50 107 LYS A CA 1
ATOM 808 C C . LYS A 1 107 ? 10.574 3.010 -8.167 1.00 94.50 107 LYS A C 1
ATOM 810 O O . LYS A 1 107 ? 10.171 3.703 -9.105 1.00 94.50 107 LYS A O 1
ATOM 815 N N . PHE A 1 108 ? 11.571 2.135 -8.306 1.00 93.12 108 PHE A N 1
ATOM 816 C CA . PHE A 1 108 ? 12.194 1.861 -9.604 1.00 93.12 108 PHE A CA 1
ATOM 817 C C . PHE A 1 108 ? 11.211 1.217 -10.584 1.00 93.12 108 PHE A C 1
ATOM 819 O O . PHE A 1 108 ? 11.070 1.706 -11.707 1.00 93.12 108 PHE A O 1
ATOM 826 N N . PHE A 1 109 ? 10.482 0.187 -10.150 1.00 92.12 109 PHE A N 1
ATOM 827 C CA . PHE A 1 109 ? 9.431 -0.452 -10.943 1.00 92.12 109 PHE A CA 1
ATOM 828 C C . PHE A 1 109 ? 8.350 0.548 -11.378 1.00 92.12 109 PHE A C 1
ATOM 830 O O . PHE A 1 109 ? 7.999 0.631 -12.553 1.00 92.12 109 PHE A O 1
ATOM 837 N N . PHE A 1 110 ? 7.858 1.367 -10.452 1.00 90.81 110 PHE A N 1
ATOM 838 C CA . PHE A 1 110 ? 6.795 2.330 -10.701 1.00 90.81 110 PHE A CA 1
ATOM 839 C C . PHE A 1 110 ? 7.212 3.377 -11.736 1.00 90.81 110 PHE A C 1
ATOM 841 O O . PHE A 1 110 ? 6.453 3.668 -12.664 1.00 90.81 110 PHE A O 1
ATOM 848 N N . ARG A 1 111 ? 8.446 3.896 -11.629 1.00 89.81 111 ARG A N 1
ATOM 849 C CA . ARG A 1 111 ? 9.035 4.799 -12.630 1.00 89.81 111 ARG A CA 1
ATOM 850 C C . ARG A 1 111 ? 9.171 4.114 -13.985 1.00 89.81 111 ARG A C 1
ATOM 852 O O . ARG A 1 111 ? 8.774 4.704 -14.984 1.00 89.81 111 ARG A O 1
ATOM 859 N N . PHE A 1 112 ? 9.653 2.872 -14.018 1.00 87.06 112 PHE A N 1
ATOM 860 C CA . PHE A 1 112 ? 9.737 2.082 -15.248 1.00 87.06 112 PHE A CA 1
ATOM 861 C C . PHE A 1 112 ? 8.364 1.915 -15.922 1.00 87.06 112 PHE A C 1
ATOM 863 O O . PHE A 1 112 ? 8.235 2.092 -17.130 1.00 87.06 112 PHE A O 1
ATOM 870 N N . CYS A 1 113 ? 7.304 1.668 -15.150 1.00 84.31 113 CYS A N 1
ATOM 871 C CA . CYS A 1 113 ? 5.934 1.580 -15.663 1.00 84.31 113 CYS A CA 1
ATOM 872 C C . CYS A 1 113 ? 5.332 2.919 -16.119 1.00 84.31 113 CYS A C 1
ATOM 874 O O . CYS A 1 113 ? 4.249 2.917 -16.704 1.00 84.31 113 CYS A O 1
ATOM 876 N N . LEU A 1 114 ? 5.944 4.058 -15.791 1.00 81.12 114 LEU A N 1
ATOM 877 C CA . LEU A 1 114 ? 5.520 5.377 -16.271 1.00 81.12 114 LEU A CA 1
ATOM 878 C C . LEU A 1 114 ? 6.276 5.805 -17.528 1.00 81.12 114 LEU A C 1
ATOM 880 O O . LEU A 1 114 ? 5.714 6.515 -18.351 1.00 81.12 114 LEU A O 1
ATOM 884 N N . THR A 1 115 ? 7.533 5.387 -17.671 1.00 75.19 115 THR A N 1
ATOM 885 C CA . THR A 1 115 ? 8.397 5.781 -18.793 1.00 75.19 115 THR A CA 1
ATOM 886 C C . THR A 1 115 ? 8.389 4.786 -19.950 1.00 75.19 115 THR A C 1
ATOM 888 O O . THR A 1 115 ? 8.905 5.085 -21.022 1.00 75.19 115 THR A O 1
ATOM 891 N N . SER A 1 116 ? 7.846 3.587 -19.745 1.00 63.69 116 SER A N 1
ATOM 892 C CA . SER A 1 116 ? 7.834 2.537 -20.756 1.00 63.69 116 SER A CA 1
ATOM 893 C C . SER A 1 116 ? 6.555 2.573 -21.596 1.00 63.69 116 SER A C 1
ATOM 895 O O . SER A 1 116 ? 5.529 2.009 -21.211 1.00 63.69 116 SER A O 1
ATOM 897 N N . ASP A 1 117 ? 6.652 3.107 -22.817 1.00 56.16 117 ASP A N 1
ATOM 898 C CA . ASP A 1 117 ? 5.628 2.944 -23.868 1.00 56.16 117 ASP A CA 1
ATOM 899 C C . ASP A 1 117 ? 5.398 1.460 -24.238 1.00 56.16 117 ASP A C 1
ATOM 901 O O . ASP A 1 117 ? 4.386 1.088 -24.840 1.00 56.16 117 ASP A O 1
ATO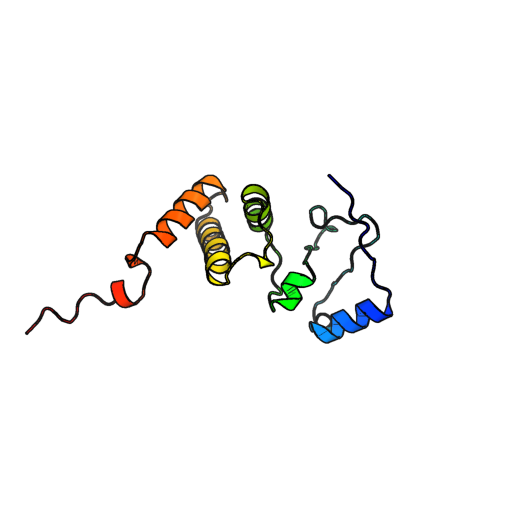M 905 N N . LYS A 1 118 ? 6.326 0.576 -23.833 1.00 52.31 118 LYS A N 1
ATOM 906 C CA . LYS A 1 118 ? 6.351 -0.863 -24.146 1.00 52.31 118 LYS A CA 1
ATOM 907 C C . LYS A 1 118 ? 5.375 -1.706 -23.318 1.00 52.31 118 LYS A C 1
ATOM 909 O O . LYS A 1 118 ? 5.242 -2.907 -23.557 1.00 52.31 118 LYS A O 1
ATOM 914 N N . CYS A 1 119 ? 4.688 -1.105 -22.348 1.00 51.25 119 CYS A N 1
ATOM 915 C CA . CYS A 1 119 ? 3.678 -1.787 -21.535 1.00 51.25 119 CYS A CA 1
ATOM 916 C C . CYS A 1 119 ? 2.252 -1.653 -22.094 1.00 51.25 119 CYS A C 1
ATOM 918 O O . CYS A 1 119 ? 1.304 -2.100 -21.455 1.00 51.25 119 CYS A O 1
ATOM 920 N N . THR A 1 120 ? 2.086 -1.078 -23.287 1.00 55.12 120 THR A N 1
ATOM 921 C CA . THR A 1 120 ? 0.803 -1.052 -23.996 1.00 55.12 120 THR A CA 1
ATOM 922 C C . THR A 1 120 ? 0.666 -2.273 -24.913 1.00 55.12 120 THR A C 1
ATOM 924 O O . THR A 1 120 ? 1.636 -2.729 -25.523 1.00 55.12 120 THR A O 1
ATOM 927 N N . PHE A 1 121 ? -0.547 -2.826 -25.046 1.00 54.56 121 PHE A N 1
ATOM 928 C CA . PHE A 1 121 ? -0.813 -3.917 -25.998 1.00 54.56 121 PHE A CA 1
ATOM 929 C C . PHE A 1 121 ? -0.477 -3.526 -27.446 1.00 54.56 121 PHE A C 1
ATOM 931 O O . PHE A 1 121 ? -0.120 -4.390 -28.245 1.00 54.56 121 PHE A O 1
ATOM 938 N N . SER A 1 122 ? -0.554 -2.234 -27.779 1.00 55.53 122 SER A N 1
ATOM 939 C CA . SER A 1 122 ? -0.163 -1.677 -29.077 1.00 55.53 122 SER A CA 1
ATOM 940 C C . SER A 1 122 ? 1.334 -1.809 -29.354 1.00 55.53 122 SER A C 1
ATOM 942 O O . SER A 1 122 ? 1.693 -2.110 -30.481 1.00 55.53 122 SER A O 1
ATOM 944 N N . ALA A 1 123 ? 2.201 -1.678 -28.346 1.00 55.25 123 ALA A N 1
ATOM 945 C CA . ALA A 1 123 ? 3.639 -1.905 -28.509 1.00 55.25 123 ALA A CA 1
ATOM 946 C C . ALA A 1 123 ? 4.018 -3.399 -28.592 1.00 55.25 123 ALA A C 1
ATOM 948 O O . ALA A 1 123 ? 5.097 -3.738 -29.074 1.00 55.25 123 ALA A O 1
ATOM 949 N N . ARG A 1 124 ? 3.142 -4.302 -28.117 1.00 55.19 124 ARG A N 1
ATOM 950 C CA . ARG A 1 124 ? 3.335 -5.767 -28.165 1.00 55.19 124 ARG A CA 1
ATOM 951 C C . ARG A 1 124 ? 2.773 -6.422 -29.424 1.00 55.19 124 ARG A C 1
ATOM 953 O O . ARG A 1 124 ? 3.247 -7.490 -29.805 1.00 55.19 124 ARG A O 1
ATOM 960 N N . ARG A 1 125 ? 1.797 -5.795 -30.087 1.00 55.88 125 ARG A N 1
ATOM 961 C CA . ARG A 1 125 ? 1.495 -6.095 -31.490 1.00 55.88 125 ARG A CA 1
ATOM 962 C C . ARG A 1 125 ? 2.640 -5.515 -32.299 1.00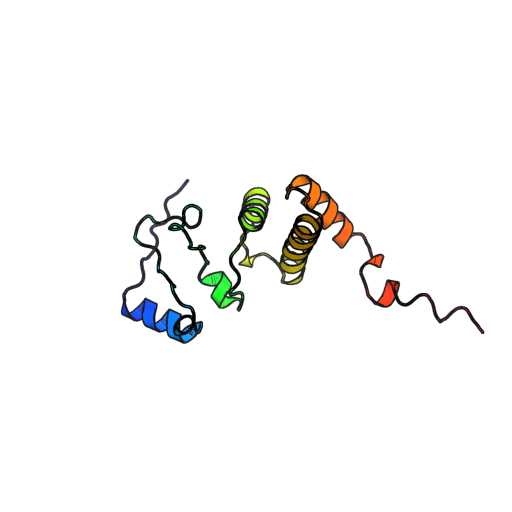 55.88 125 ARG A C 1
ATOM 964 O O . ARG A 1 125 ? 2.606 -4.343 -32.647 1.00 55.88 125 ARG A O 1
ATOM 971 N N . GLY A 1 126 ? 3.682 -6.311 -32.523 1.00 49.50 126 GLY A N 1
ATOM 972 C CA . GLY A 1 126 ? 4.744 -5.935 -33.445 1.00 49.50 126 GLY A CA 1
ATOM 973 C C . GLY A 1 126 ? 4.141 -5.323 -34.708 1.00 49.50 126 GLY A C 1
ATOM 974 O O . GLY A 1 126 ? 3.135 -5.821 -35.209 1.00 49.50 126 GLY A O 1
ATOM 975 N N . ASP A 1 127 ? 4.736 -4.214 -35.130 1.00 53.81 127 ASP A N 1
ATOM 976 C CA . ASP A 1 127 ? 4.620 -3.568 -36.432 1.00 53.81 127 ASP A CA 1
ATOM 977 C C . ASP A 1 127 ? 4.256 -4.572 -37.548 1.00 53.81 127 ASP A C 1
ATOM 979 O O . ASP A 1 127 ? 5.118 -5.154 -38.202 1.00 53.81 127 ASP A O 1
ATOM 983 N N . LEU A 1 128 ? 2.954 -4.810 -37.735 1.00 52.78 128 LEU A N 1
ATOM 984 C CA . LEU A 1 128 ? 2.394 -5.592 -38.841 1.00 52.78 128 LEU A CA 1
ATOM 985 C C . LEU A 1 128 ? 2.317 -4.741 -40.121 1.00 52.78 128 LEU A C 1
ATOM 987 O O . LEU A 1 128 ? 1.822 -5.212 -41.139 1.00 52.78 128 LEU A O 1
ATOM 991 N N . SER A 1 129 ? 2.825 -3.505 -40.080 1.00 48.28 129 SER A N 1
ATOM 992 C CA . SER A 1 129 ? 2.787 -2.544 -41.182 1.00 48.28 129 SER A CA 1
ATOM 993 C C . SER A 1 129 ? 4.067 -2.536 -42.025 1.00 48.28 129 SER A C 1
ATOM 995 O O . SER A 1 129 ? 4.127 -1.836 -43.030 1.00 48.28 129 SER A O 1
ATOM 997 N N . ARG A 1 130 ? 5.088 -3.333 -41.680 1.00 47.47 130 ARG A N 1
ATOM 998 C CA . ARG A 1 130 ? 6.286 -3.538 -42.514 1.00 47.47 130 ARG A CA 1
ATOM 999 C C . ARG A 1 130 ? 6.271 -4.904 -43.187 1.00 47.47 130 ARG A C 1
ATOM 1001 O O . ARG A 1 130 ? 7.061 -5.774 -42.835 1.00 47.47 130 ARG A O 1
ATOM 1008 N N . LYS A 1 131 ? 5.357 -5.092 -44.138 1.00 42.44 131 LYS A N 1
ATOM 1009 C CA . LYS A 1 131 ? 5.447 -6.085 -45.224 1.00 42.44 131 LYS A CA 1
ATOM 1010 C C . LYS A 1 131 ? 4.339 -5.807 -46.247 1.00 42.44 131 LYS A C 1
ATOM 1012 O O . LYS A 1 131 ? 3.301 -6.458 -46.213 1.00 42.44 131 LYS A O 1
ATOM 1017 N N . ILE A 1 132 ? 4.580 -4.838 -47.129 1.00 40.88 132 ILE A N 1
ATOM 1018 C CA . ILE A 1 132 ? 4.137 -4.849 -48.533 1.00 40.88 132 ILE A CA 1
ATOM 1019 C C . ILE A 1 132 ? 5.299 -4.288 -49.346 1.00 40.88 132 ILE A C 1
ATOM 1021 O O . ILE A 1 132 ? 5.812 -3.224 -48.931 1.00 40.88 132 ILE A O 1
#

Sequence (132 aa):
MANLPGIVPSSAEYQKLEVMYGLSSLEGVEFPSTGSSISSPPPGKIGVFQKTLDAGIQLPLTDFQEEVLQKDGCSLQMLTPNTVNKVVAFEMICRANGYVLDYFVFKFFFRFCLTSDKCTFSARRGDLSRKI

InterPro domains:
  IPR007321 Transposase (putative), gypsy type [PF04195] (49-113)

Organism: Lactuca saligna (NCBI:txid75948)

Foldseek 3Di:
DDPDFPPQDDPVVVVVLCVVLVVVPPPPDDGDDGPDDQVDDPPPDHDDDSVCSVVVHPDGQDPLNVVLCVVVVHDPVVDDPVRVVLSVVVVVVCVVVVHDRDNVVSVVSVVCVVPDPCPDVVVVPPPPPPDD

Secondary structure (DSSP, 8-state):
----------HHHHHHHHHHHTGGGSTT--PPPTT--TTSPPTT-----HHHHHTT--PPPPHHHHHHHHHTT--GGGS-HHHHHHHHHHHHHHHHTTPPP-HHHHHHHHHHHHH-GGGSHHHHS--TTS--

pLDDT: mean 75.75, std 15.21, range [28.38, 95.12]

Radius of gyration: 19.5 Å; chains: 1; bounding box: 41×28×69 Å